Protein AF-A0A7S2KAG4-F1 (afdb_monomer_lite)

pLDDT: mean 76.95, std 16.14, range [35.56, 96.25]

Ra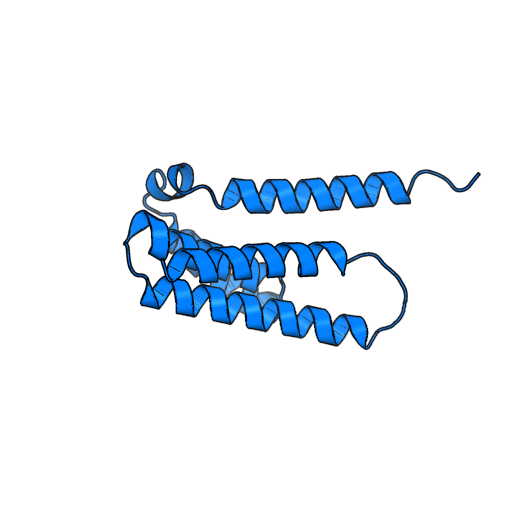dius of gyration: 15.62 Å; chains: 1; bounding box: 42×38×39 Å

Foldseek 3Di:
DDDDPVVVLVVVLVVVVVCLVVLLDQVVCVVDPCNVVVLVVQLVVCCVPPNLLDLSNLSSLQSQLSCCVPPVVNLVSNLVSLVSSLVSLVVVLVVVVVVPDDDRCNVSSVVSNVVSVVSNVVSVD

Sequence (125 aa):
QAPNQYRTGLLDDLQQTTNYTTSHNPQTMNASGDYMQKQEHLLEEYKHNLGDFHPQVADVLTSIGLYHHHITGSQETALQNYRLALEVYQHNHDDRMEYNDGYKSEYTTDVKMGITLTDIGNAYE

Structure (mmCIF, N/CA/C/O backbone):
data_AF-A0A7S2KAG4-F1
#
_entry.id   AF-A0A7S2KAG4-F1
#
loop_
_atom_site.group_PDB
_atom_site.id
_atom_site.type_symbol
_atom_site.label_atom_id
_atom_site.label_alt_id
_atom_site.label_comp_id
_atom_site.label_asym_id
_atom_site.label_entity_id
_atom_site.label_seq_id
_atom_site.pdbx_PDB_ins_code
_atom_site.Cartn_x
_atom_site.Cartn_y
_atom_site.Cartn_z
_atom_site.occupancy
_atom_site.B_iso_or_equiv
_atom_site.auth_seq_id
_atom_site.auth_comp_id
_atom_site.auth_asym_id
_atom_site.auth_atom_id
_atom_site.pdbx_PDB_model_num
ATOM 1 N N . GLN A 1 1 ? 29.836 -25.095 -16.732 1.00 35.56 1 GLN A N 1
ATOM 2 C CA . GLN A 1 1 ? 29.500 -24.506 -15.420 1.00 35.56 1 GLN A CA 1
ATOM 3 C C . GLN A 1 1 ? 29.011 -23.090 -15.694 1.00 35.56 1 GLN A C 1
ATOM 5 O O . GLN A 1 1 ? 29.824 -22.254 -16.059 1.00 35.56 1 GLN A O 1
ATOM 10 N N . ALA A 1 2 ? 27.695 -22.856 -15.678 1.00 36.41 2 ALA A N 1
ATOM 11 C CA . ALA A 1 2 ? 27.142 -21.516 -15.885 1.00 36.41 2 ALA A CA 1
ATOM 12 C C . ALA A 1 2 ? 27.355 -20.696 -14.595 1.00 36.41 2 ALA A C 1
ATOM 14 O O . ALA A 1 2 ? 27.027 -21.197 -13.516 1.00 36.41 2 ALA A O 1
ATOM 15 N N . PRO A 1 3 ? 27.963 -19.501 -14.657 1.00 38.31 3 PRO A N 1
ATOM 16 C CA . PRO A 1 3 ? 28.342 -18.758 -13.464 1.00 38.31 3 PRO A CA 1
ATOM 17 C C . PRO A 1 3 ? 27.112 -18.131 -12.799 1.00 38.31 3 PRO A C 1
ATOM 19 O O . PRO A 1 3 ? 26.314 -17.508 -13.484 1.00 38.31 3 PRO A O 1
ATOM 22 N N . ASN A 1 4 ? 27.001 -18.324 -11.478 1.00 44.16 4 ASN A N 1
ATOM 23 C CA . ASN A 1 4 ? 26.481 -17.499 -10.362 1.00 44.16 4 ASN A CA 1
ATOM 24 C C . ASN A 1 4 ? 25.535 -16.280 -10.546 1.00 44.16 4 ASN A C 1
ATOM 26 O O . ASN A 1 4 ? 25.138 -15.714 -9.533 1.00 44.16 4 ASN A O 1
ATOM 30 N N . GLN A 1 5 ? 25.115 -15.884 -11.745 1.00 37.62 5 GLN A N 1
ATOM 31 C CA . GLN A 1 5 ? 24.208 -14.757 -12.008 1.00 37.62 5 GLN A CA 1
ATOM 32 C C . GLN A 1 5 ? 22.790 -15.011 -11.462 1.00 37.62 5 GLN A C 1
ATOM 34 O O . GLN A 1 5 ? 22.092 -14.087 -11.064 1.00 37.62 5 GLN A O 1
ATOM 39 N N . TYR A 1 6 ? 22.379 -16.282 -11.386 1.00 44.12 6 TYR A N 1
ATOM 40 C CA . TYR A 1 6 ? 21.073 -16.691 -10.855 1.00 44.12 6 TYR A CA 1
ATOM 41 C C . TYR A 1 6 ? 20.979 -16.570 -9.326 1.00 44.12 6 TYR A C 1
ATOM 43 O O . TYR A 1 6 ? 19.902 -16.345 -8.784 1.00 44.12 6 TYR A O 1
ATOM 51 N N . ARG A 1 7 ? 22.107 -16.716 -8.616 1.00 48.75 7 ARG A N 1
ATOM 52 C CA . ARG A 1 7 ? 22.146 -16.663 -7.147 1.00 48.75 7 ARG A CA 1
ATOM 53 C C . ARG A 1 7 ? 22.152 -15.227 -6.630 1.00 48.75 7 ARG A C 1
ATOM 55 O O . ARG A 1 7 ? 21.614 -14.987 -5.560 1.00 48.75 7 ARG A O 1
ATOM 62 N N . THR A 1 8 ? 22.751 -14.296 -7.368 1.00 49.00 8 THR A N 1
ATOM 63 C CA . THR A 1 8 ? 22.778 -12.876 -6.996 1.00 49.00 8 THR A CA 1
ATOM 64 C C . THR A 1 8 ? 21.407 -12.227 -7.175 1.00 49.00 8 THR A C 1
ATOM 66 O O . THR A 1 8 ? 20.933 -11.606 -6.238 1.00 49.00 8 THR A O 1
ATOM 69 N N . GLY A 1 9 ? 20.706 -12.492 -8.287 1.00 53.91 9 GLY A N 1
ATOM 70 C CA . GLY A 1 9 ? 19.361 -11.942 -8.523 1.00 53.91 9 GLY A CA 1
ATOM 71 C C . GLY A 1 9 ? 18.314 -12.398 -7.500 1.00 53.91 9 GLY A C 1
ATOM 72 O O . GLY A 1 9 ? 17.614 -11.570 -6.933 1.00 53.91 9 GLY A O 1
ATOM 73 N N . LEU A 1 10 ? 18.277 -13.696 -7.164 1.00 54.25 10 LEU A N 1
ATOM 74 C CA . LEU A 1 10 ? 17.366 -14.207 -6.129 1.00 54.25 10 LEU A CA 1
ATOM 75 C C . LEU A 1 10 ? 17.622 -13.562 -4.758 1.00 54.25 10 LEU A C 1
ATOM 77 O O . LEU A 1 10 ? 16.689 -13.334 -3.996 1.00 54.25 10 LEU A O 1
ATOM 81 N N . LEU A 1 11 ? 18.886 -13.286 -4.423 1.00 55.28 11 LEU A N 1
ATOM 82 C CA . LEU A 1 11 ? 19.233 -12.625 -3.167 1.00 55.28 11 LEU A CA 1
ATOM 83 C C . LEU A 1 11 ? 18.822 -11.150 -3.175 1.00 55.28 11 LEU A C 1
ATOM 85 O O . LEU A 1 11 ? 18.328 -10.678 -2.156 1.00 55.28 11 LEU A O 1
ATOM 89 N N . ASP A 1 12 ? 18.974 -10.453 -4.299 1.00 58.34 12 ASP A N 1
ATOM 90 C CA . ASP A 1 12 ? 18.552 -9.057 -4.449 1.00 58.34 12 ASP A CA 1
ATOM 91 C C . ASP A 1 12 ? 17.019 -8.925 -4.376 1.00 58.34 12 ASP A C 1
ATOM 93 O O . ASP A 1 12 ? 16.506 -8.023 -3.713 1.00 58.34 12 ASP A O 1
ATOM 97 N N . ASP A 1 13 ? 16.274 -9.866 -4.962 1.00 58.44 13 ASP A N 1
ATOM 98 C CA . ASP A 1 13 ? 14.807 -9.921 -4.890 1.00 58.44 13 ASP A CA 1
ATOM 99 C C . ASP A 1 13 ? 14.310 -10.286 -3.480 1.00 58.44 13 ASP A C 1
ATOM 101 O O . ASP A 1 13 ? 13.370 -9.682 -2.954 1.00 58.44 13 ASP A O 1
ATOM 105 N N . LEU A 1 14 ? 14.971 -11.240 -2.812 1.00 60.91 14 LEU A N 1
ATOM 106 C CA . LEU A 1 14 ? 14.704 -11.561 -1.406 1.00 60.91 14 LEU A CA 1
ATOM 107 C C . LEU A 1 14 ? 15.005 -10.369 -0.491 1.00 60.91 14 LEU A C 1
ATOM 109 O O . LEU A 1 14 ? 14.277 -10.132 0.469 1.00 60.91 14 LEU A O 1
ATOM 113 N N . GLN A 1 15 ? 16.043 -9.586 -0.781 1.00 62.84 15 GLN A N 1
ATOM 114 C CA . GLN A 1 15 ? 16.314 -8.353 -0.047 1.00 62.84 15 GLN A CA 1
ATOM 115 C C . GLN A 1 15 ? 15.254 -7.286 -0.318 1.00 62.84 15 GLN A C 1
ATOM 117 O O . GLN A 1 15 ? 14.791 -6.658 0.628 1.00 62.84 15 GLN A O 1
ATOM 122 N N . GLN A 1 16 ? 14.811 -7.106 -1.564 1.00 64.12 16 GLN A N 1
ATOM 123 C CA . GLN A 1 16 ? 13.731 -6.171 -1.892 1.00 64.12 16 GLN A CA 1
ATOM 124 C C . GLN A 1 16 ? 12.418 -6.542 -1.196 1.00 64.12 16 GLN A C 1
ATOM 126 O O . GLN A 1 16 ? 11.773 -5.675 -0.613 1.00 64.12 16 GLN A O 1
ATOM 131 N N . THR A 1 17 ? 12.051 -7.824 -1.180 1.00 61.34 17 THR A N 1
ATOM 132 C CA . THR A 1 17 ? 10.867 -8.319 -0.454 1.00 61.34 17 THR A CA 1
ATOM 133 C C . THR A 1 17 ? 11.023 -8.195 1.063 1.00 61.34 17 THR A C 1
ATOM 135 O O . THR A 1 17 ? 10.098 -7.743 1.728 1.00 61.34 17 THR A O 1
ATOM 138 N N . THR A 1 18 ? 12.201 -8.493 1.619 1.00 60.84 18 THR A N 1
ATOM 139 C CA . THR A 1 18 ? 12.485 -8.299 3.054 1.00 60.84 18 THR A CA 1
ATOM 140 C C . THR A 1 18 ? 12.412 -6.821 3.447 1.00 60.84 18 THR A C 1
ATOM 142 O O . THR A 1 18 ? 11.866 -6.470 4.495 1.00 60.84 18 THR A O 1
ATOM 145 N N . ASN A 1 19 ? 12.935 -5.928 2.605 1.00 63.09 19 ASN A N 1
ATOM 146 C CA . ASN A 1 19 ? 12.863 -4.482 2.804 1.00 63.09 19 ASN A CA 1
ATOM 147 C C . ASN A 1 19 ? 11.421 -3.986 2.697 1.00 63.09 19 ASN A C 1
ATOM 149 O O . ASN A 1 19 ? 11.003 -3.170 3.517 1.00 63.09 19 ASN A O 1
ATOM 153 N N . TYR A 1 20 ? 10.653 -4.527 1.747 1.00 64.81 20 TYR A N 1
ATOM 154 C CA . TYR A 1 20 ? 9.222 -4.283 1.618 1.00 64.81 20 TYR A CA 1
ATOM 155 C C . TYR A 1 20 ? 8.511 -4.662 2.920 1.00 64.81 20 TYR A C 1
ATOM 157 O O . TYR A 1 20 ? 8.010 -3.779 3.603 1.00 64.81 20 TYR A O 1
ATOM 165 N N . THR A 1 21 ? 8.590 -5.910 3.383 1.00 62.56 21 THR A N 1
ATOM 166 C CA . THR A 1 21 ? 7.927 -6.336 4.631 1.00 62.56 21 THR A CA 1
ATOM 167 C C . THR A 1 21 ? 8.380 -5.544 5.863 1.00 62.56 21 THR A C 1
ATOM 169 O O . THR A 1 21 ? 7.578 -5.249 6.744 1.00 62.56 21 THR A O 1
ATOM 172 N N . THR A 1 22 ? 9.657 -5.153 5.932 1.00 59.25 22 THR A N 1
ATOM 173 C CA . THR A 1 22 ? 10.209 -4.404 7.075 1.00 59.25 22 THR A CA 1
ATOM 174 C C . THR A 1 22 ? 9.758 -2.938 7.085 1.00 59.25 22 THR A C 1
ATOM 176 O O . THR A 1 22 ? 9.453 -2.400 8.148 1.00 59.25 22 THR A O 1
ATOM 179 N N . SER A 1 23 ? 9.658 -2.298 5.913 1.00 59.91 23 SER A N 1
ATOM 180 C CA . SER A 1 23 ? 9.152 -0.922 5.746 1.00 59.91 23 SER A CA 1
ATOM 181 C C . SER A 1 23 ? 7.676 -0.773 6.140 1.00 59.91 23 SER A C 1
ATOM 183 O O . SER A 1 23 ? 7.199 0.336 6.374 1.00 59.91 23 SER A O 1
ATOM 185 N N . HIS A 1 24 ? 6.960 -1.891 6.216 1.00 65.75 24 HIS A N 1
ATOM 186 C CA . HIS A 1 24 ? 5.530 -1.968 6.476 1.00 65.75 24 HIS A CA 1
ATOM 187 C C . HIS A 1 24 ? 5.220 -2.247 7.972 1.00 65.75 24 HIS A C 1
ATOM 189 O O . HIS A 1 24 ? 4.091 -2.565 8.330 1.00 65.75 24 HIS A O 1
ATOM 195 N N . ASN A 1 25 ? 6.202 -2.096 8.880 1.00 70.94 25 ASN A N 1
ATOM 196 C CA . ASN A 1 25 ? 6.018 -2.300 10.324 1.00 70.94 25 ASN A CA 1
ATOM 197 C 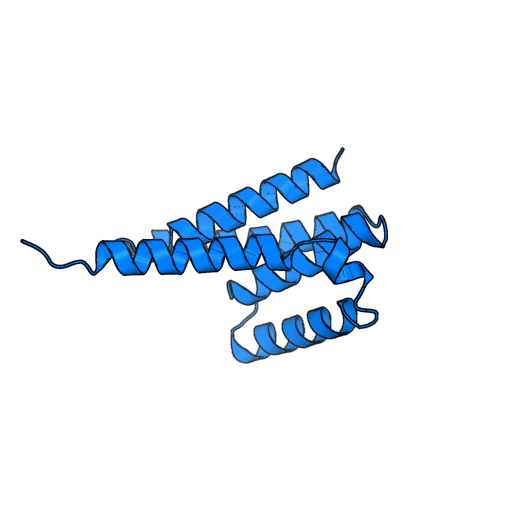C . 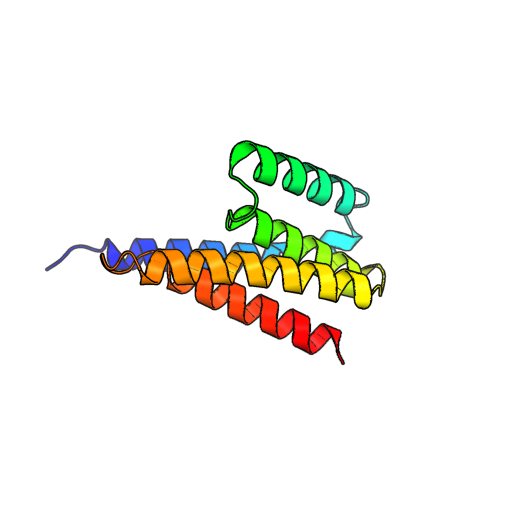ASN A 1 25 ? 5.270 -1.119 11.001 1.00 70.94 25 ASN A C 1
ATOM 199 O O . ASN A 1 25 ? 5.836 -0.018 11.083 1.00 70.94 25 ASN A O 1
ATOM 203 N N . PRO A 1 26 ? 4.089 -1.343 11.619 1.00 70.12 26 PRO A N 1
ATOM 204 C CA . PRO A 1 26 ? 3.295 -0.300 12.281 1.00 70.12 26 PRO A CA 1
ATOM 205 C C . PRO A 1 26 ? 4.035 0.481 13.378 1.00 70.12 26 PRO A C 1
ATOM 207 O O . PRO A 1 26 ? 3.773 1.664 13.589 1.00 70.12 26 PRO A O 1
ATOM 210 N N . GLN A 1 27 ? 4.994 -0.146 14.068 1.00 70.81 27 GLN A N 1
ATOM 211 C CA . GLN A 1 27 ? 5.779 0.511 15.120 1.00 70.81 27 GLN A CA 1
ATOM 212 C C . GLN A 1 27 ? 6.647 1.646 14.563 1.00 70.81 27 GLN A C 1
ATOM 214 O O . GLN A 1 27 ? 6.798 2.684 15.206 1.00 70.81 27 GLN A O 1
ATOM 219 N N . THR A 1 28 ? 7.189 1.470 13.355 1.00 71.06 28 THR A N 1
ATOM 220 C CA . THR A 1 28 ? 7.988 2.504 12.677 1.00 71.06 28 THR A CA 1
ATOM 221 C C . THR A 1 28 ? 7.120 3.626 12.107 1.00 71.06 28 THR A C 1
ATOM 223 O O . THR A 1 28 ? 7.523 4.791 12.132 1.00 71.06 28 THR A O 1
ATOM 226 N N . MET A 1 29 ? 5.901 3.294 11.673 1.00 77.31 29 MET A N 1
ATOM 227 C CA . MET A 1 29 ? 4.920 4.251 11.156 1.00 77.31 29 MET A CA 1
ATOM 228 C C . MET A 1 29 ? 4.414 5.186 12.258 1.00 77.31 29 MET A C 1
ATOM 230 O O . MET A 1 29 ? 4.429 6.398 12.093 1.00 77.31 29 MET A O 1
ATOM 234 N N . ASN A 1 30 ? 4.027 4.641 13.417 1.00 71.00 30 ASN A N 1
ATOM 235 C CA . ASN A 1 30 ? 3.493 5.436 14.530 1.00 71.00 30 ASN A CA 1
ATOM 236 C C . ASN A 1 30 ? 4.548 6.363 15.165 1.00 71.00 30 ASN A C 1
ATOM 238 O O . ASN A 1 30 ? 4.235 7.435 15.673 1.00 71.00 30 ASN A O 1
ATOM 242 N N . ALA A 1 31 ? 5.820 5.956 15.137 1.00 65.75 31 ALA A N 1
ATOM 243 C CA . ALA A 1 31 ? 6.918 6.760 15.667 1.00 65.75 31 ALA A CA 1
ATOM 244 C C . ALA A 1 31 ? 7.261 7.975 14.784 1.00 65.75 31 ALA A C 1
ATOM 246 O O . ALA A 1 31 ? 7.905 8.912 15.256 1.00 65.75 31 ALA A O 1
ATOM 247 N N . SER A 1 32 ? 6.854 7.965 13.510 1.00 64.88 32 SER A N 1
ATOM 248 C CA . SER A 1 32 ? 7.107 9.052 12.568 1.00 64.88 32 SER A CA 1
ATOM 249 C C . SER A 1 32 ? 5.842 9.896 12.401 1.00 64.88 32 SER A C 1
ATOM 251 O O . SER A 1 32 ? 4.959 9.566 11.620 1.00 64.88 32 SER A O 1
ATOM 253 N N . GLY A 1 33 ? 5.753 11.013 13.132 1.00 70.25 33 GLY A N 1
ATOM 254 C CA . GLY A 1 33 ? 4.621 11.953 13.041 1.00 70.25 33 GLY A CA 1
ATOM 255 C C . GLY A 1 33 ? 4.337 12.464 11.619 1.00 70.25 33 GLY A C 1
ATOM 256 O O . GLY A 1 33 ? 3.203 12.819 11.316 1.00 70.25 33 GLY A O 1
ATOM 257 N N . ASP A 1 34 ? 5.336 12.392 10.734 1.00 84.88 34 ASP A N 1
ATOM 258 C CA . ASP A 1 34 ? 5.262 12.834 9.338 1.00 84.88 34 ASP A CA 1
ATOM 259 C C . ASP A 1 34 ? 5.125 11.664 8.339 1.00 84.88 34 ASP A C 1
ATOM 261 O O . ASP A 1 34 ? 5.283 11.856 7.132 1.00 84.88 34 ASP A O 1
ATOM 265 N N . TYR A 1 35 ? 4.865 10.433 8.812 1.00 86.25 35 TYR A N 1
ATOM 266 C CA . TYR A 1 35 ? 4.813 9.235 7.960 1.00 86.25 35 TYR A CA 1
ATOM 267 C C . TYR A 1 35 ? 3.851 9.411 6.786 1.00 86.25 35 TYR A C 1
ATOM 269 O O . TYR A 1 35 ? 4.245 9.226 5.637 1.00 86.25 35 TYR A O 1
ATOM 277 N N . MET A 1 36 ? 2.609 9.809 7.077 1.00 88.56 36 MET A N 1
ATOM 278 C CA . MET A 1 36 ? 1.576 9.972 6.054 1.00 88.56 36 MET A CA 1
ATOM 279 C C . MET A 1 36 ? 1.921 11.064 5.050 1.00 88.56 36 MET A C 1
ATOM 281 O O . MET A 1 36 ? 1.839 10.817 3.853 1.00 88.56 36 MET A O 1
ATOM 285 N N . GLN A 1 37 ? 2.407 12.217 5.518 1.00 90.38 37 GLN A N 1
ATOM 286 C CA . GLN A 1 37 ? 2.821 13.306 4.633 1.00 90.38 37 GLN A CA 1
ATOM 287 C C . GLN A 1 37 ? 3.929 12.854 3.670 1.00 90.38 37 GLN A C 1
ATOM 289 O O . GLN A 1 37 ? 3.930 13.209 2.491 1.00 90.38 37 GLN A O 1
ATOM 294 N N . LYS A 1 38 ? 4.864 12.027 4.153 1.00 90.75 38 LYS A N 1
ATOM 295 C CA . LYS A 1 38 ? 5.906 11.441 3.309 1.00 90.75 38 LYS A CA 1
ATOM 296 C C . LYS A 1 38 ? 5.329 10.467 2.280 1.00 90.75 38 LYS A C 1
ATOM 298 O O . LYS A 1 38 ? 5.766 10.504 1.133 1.00 90.75 38 LYS A O 1
ATOM 303 N N . GLN A 1 39 ? 4.384 9.606 2.665 1.00 91.81 39 GLN A N 1
ATOM 304 C CA . GLN A 1 39 ? 3.759 8.676 1.719 1.00 91.81 39 GLN A CA 1
ATOM 305 C C . GLN A 1 39 ? 2.952 9.413 0.645 1.00 91.81 39 GLN A C 1
ATOM 307 O O . GLN A 1 39 ? 3.065 9.072 -0.525 1.00 91.81 39 GLN A O 1
ATOM 312 N N . GLU A 1 40 ? 2.205 10.455 1.007 1.00 92.38 40 GLU A N 1
ATOM 313 C CA . GLU A 1 40 ? 1.453 11.277 0.049 1.00 92.38 40 GLU A CA 1
ATOM 314 C C . GLU A 1 40 ? 2.382 11.957 -0.965 1.00 92.38 40 GLU A C 1
ATOM 316 O O . GLU A 1 40 ? 2.160 11.853 -2.170 1.00 92.38 40 GLU A O 1
ATOM 321 N N . HIS A 1 41 ? 3.481 12.560 -0.500 1.00 92.00 41 HIS A N 1
ATOM 322 C CA . HIS A 1 41 ? 4.476 13.162 -1.392 1.00 92.00 41 HIS A CA 1
ATOM 323 C C . HIS A 1 41 ? 5.119 12.128 -2.332 1.00 92.00 41 HIS A C 1
ATOM 325 O O . HIS A 1 41 ? 5.266 12.379 -3.527 1.00 92.00 41 HIS A O 1
ATOM 331 N N . LEU A 1 42 ? 5.497 10.953 -1.813 1.00 91.56 42 LEU A N 1
ATOM 332 C CA . LEU A 1 42 ? 6.058 9.873 -2.635 1.00 91.56 42 LEU A CA 1
ATOM 333 C C . LEU A 1 42 ? 5.050 9.356 -3.664 1.00 91.56 42 LEU A C 1
ATOM 335 O O . LEU A 1 42 ? 5.432 9.044 -4.789 1.00 91.56 42 LEU A O 1
ATOM 339 N N . LEU A 1 43 ? 3.770 9.279 -3.294 1.00 93.31 43 LEU A N 1
ATOM 340 C CA . LEU A 1 43 ? 2.711 8.845 -4.195 1.00 93.31 43 LEU A CA 1
ATOM 341 C C . LEU A 1 43 ? 2.585 9.796 -5.387 1.00 93.31 43 LEU A C 1
ATOM 343 O O . LEU A 1 43 ? 2.545 9.341 -6.529 1.00 93.31 43 LEU A O 1
ATOM 347 N N . GLU A 1 44 ? 2.554 11.104 -5.132 1.00 93.94 44 GLU A N 1
ATOM 348 C CA . GLU A 1 44 ? 2.509 12.127 -6.181 1.00 93.94 44 GLU A CA 1
ATOM 349 C C . GLU A 1 44 ? 3.754 12.078 -7.074 1.00 93.94 44 GLU A C 1
ATOM 351 O O . GLU A 1 44 ? 3.638 12.053 -8.302 1.00 93.94 44 GLU A O 1
ATOM 356 N N . GLU A 1 45 ? 4.941 12.002 -6.469 1.00 92.31 45 GLU A N 1
ATOM 357 C CA . GLU A 1 45 ? 6.215 11.952 -7.186 1.00 92.31 45 GLU A CA 1
ATOM 358 C C . GLU A 1 45 ? 6.307 10.721 -8.099 1.00 92.31 45 GLU A C 1
ATOM 360 O O . GLU A 1 45 ? 6.679 10.835 -9.270 1.00 92.31 45 GLU A O 1
ATOM 365 N N . TYR A 1 46 ? 5.941 9.540 -7.598 1.00 88.75 46 TYR A N 1
ATOM 366 C CA . TYR A 1 46 ? 5.998 8.306 -8.380 1.00 88.75 46 TYR A CA 1
ATOM 367 C C . TYR A 1 46 ? 4.952 8.270 -9.482 1.00 88.75 46 TYR A C 1
ATOM 369 O O . TYR A 1 46 ? 5.287 7.894 -10.604 1.00 88.75 46 TYR A O 1
ATOM 377 N N . LYS A 1 47 ? 3.727 8.733 -9.224 1.00 91.50 47 LYS A N 1
ATOM 378 C CA . LYS A 1 47 ? 2.719 8.860 -10.281 1.00 91.50 47 LYS A CA 1
ATOM 379 C C . LYS A 1 47 ? 3.167 9.816 -11.381 1.00 91.50 47 LYS A C 1
ATOM 381 O O . LYS A 1 47 ? 3.012 9.502 -12.557 1.00 91.50 47 LYS A O 1
ATOM 386 N N . HIS A 1 48 ? 3.766 10.949 -11.014 1.00 91.94 48 HIS A N 1
ATOM 387 C CA . HIS A 1 48 ? 4.246 11.936 -11.978 1.00 91.94 4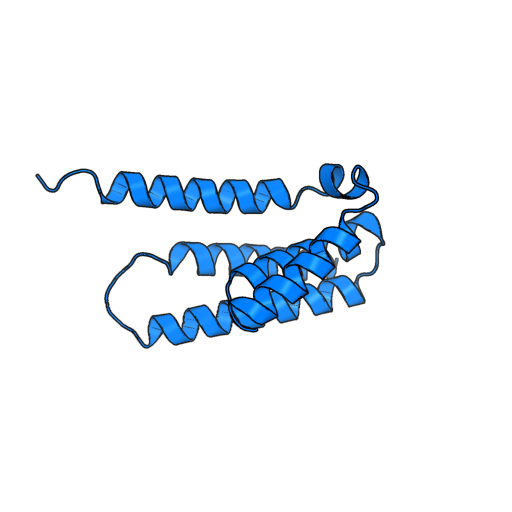8 HIS A CA 1
ATOM 388 C C . HIS A 1 48 ? 5.420 11.423 -12.822 1.00 91.94 48 HIS A C 1
ATOM 390 O O . HIS A 1 48 ? 5.424 11.592 -14.040 1.00 91.94 48 HIS A O 1
ATOM 396 N N . ASN A 1 49 ? 6.413 10.799 -12.184 1.00 85.56 49 ASN A N 1
ATOM 397 C CA . ASN A 1 49 ? 7.664 10.420 -12.842 1.00 85.56 49 ASN A CA 1
ATOM 398 C C . ASN A 1 49 ? 7.597 9.061 -13.551 1.00 85.56 49 ASN A C 1
ATOM 400 O O . ASN A 1 49 ? 8.310 8.851 -14.531 1.00 85.56 49 ASN A O 1
ATOM 404 N N . LEU A 1 50 ? 6.793 8.129 -13.033 1.00 84.44 50 LEU A N 1
ATOM 405 C CA . LEU A 1 50 ? 6.808 6.716 -13.428 1.00 84.44 50 LEU A CA 1
ATOM 406 C C . LEU A 1 50 ? 5.462 6.238 -13.991 1.00 84.44 50 LEU A C 1
ATOM 408 O O . LEU A 1 50 ? 5.415 5.196 -14.642 1.00 84.44 50 LEU A O 1
ATOM 412 N N . GLY A 1 51 ? 4.388 7.000 -13.766 1.00 86.19 51 GLY A N 1
ATOM 413 C CA . GLY A 1 51 ? 3.024 6.659 -14.164 1.00 86.19 51 GLY A CA 1
ATOM 414 C C . GLY A 1 51 ? 2.236 5.923 -13.077 1.00 86.19 51 GLY A C 1
ATOM 415 O O . GLY A 1 51 ? 2.798 5.340 -12.149 1.00 86.19 51 GLY A O 1
ATOM 416 N N . ASP A 1 52 ? 0.906 5.944 -13.206 1.00 90.69 52 ASP A N 1
ATOM 417 C CA . ASP A 1 52 ? -0.026 5.409 -12.200 1.00 90.69 52 ASP A CA 1
ATOM 418 C C . ASP A 1 52 ? 0.119 3.904 -11.959 1.00 90.69 52 ASP A C 1
ATOM 420 O O . ASP A 1 52 ? -0.100 3.433 -10.845 1.00 90.69 52 ASP A O 1
ATOM 424 N N . PHE A 1 53 ? 0.525 3.155 -12.984 1.00 87.81 53 PHE A N 1
ATOM 425 C CA . PHE A 1 53 ? 0.679 1.708 -12.908 1.00 87.81 53 PHE A CA 1
ATOM 426 C C . PHE A 1 53 ? 2.117 1.271 -12.619 1.00 87.81 53 PHE A C 1
ATOM 428 O O . PHE A 1 53 ? 2.481 0.142 -12.912 1.00 87.81 53 PHE A O 1
ATOM 435 N N . HIS A 1 54 ? 2.975 2.116 -12.048 1.00 84.56 54 HIS A N 1
ATOM 436 C CA . HIS A 1 54 ? 4.318 1.672 -11.673 1.00 84.56 54 HIS A CA 1
ATOM 437 C C . HIS A 1 54 ? 4.302 0.874 -10.348 1.00 84.56 54 HIS A C 1
ATOM 439 O O . HIS A 1 54 ? 3.640 1.301 -9.401 1.00 84.56 54 HIS A O 1
ATOM 445 N N . PRO A 1 55 ? 5.082 -0.216 -10.179 1.00 82.19 55 PRO A N 1
ATOM 446 C CA . PRO A 1 55 ? 5.098 -0.995 -8.931 1.00 82.19 55 PRO A CA 1
ATOM 447 C C . PRO A 1 55 ? 5.419 -0.182 -7.665 1.00 82.19 55 PRO A C 1
ATOM 449 O O . PRO A 1 55 ? 4.936 -0.504 -6.587 1.00 82.19 55 PRO A O 1
ATOM 452 N N . GLN A 1 56 ? 6.192 0.903 -7.785 1.00 83.06 56 GLN A N 1
ATOM 453 C CA . GLN A 1 56 ? 6.465 1.801 -6.651 1.00 83.06 56 GLN A CA 1
ATOM 454 C C . GLN A 1 56 ? 5.227 2.594 -6.199 1.00 83.06 56 GLN A C 1
ATOM 456 O O . GLN A 1 56 ? 5.132 2.944 -5.027 1.00 83.06 56 GLN A O 1
ATOM 461 N N . VAL A 1 57 ? 4.265 2.854 -7.092 1.00 87.94 57 VAL A N 1
ATOM 462 C CA . VAL A 1 57 ? 2.970 3.451 -6.723 1.00 87.94 57 VAL A CA 1
ATOM 463 C C . VAL A 1 57 ? 2.179 2.469 -5.857 1.00 87.94 57 VAL A C 1
ATOM 465 O O . VAL A 1 57 ? 1.650 2.857 -4.818 1.00 87.94 57 VAL A O 1
ATOM 468 N N . ALA A 1 58 ? 2.165 1.185 -6.224 1.00 89.25 58 ALA A N 1
ATOM 469 C CA . ALA A 1 58 ? 1.514 0.133 -5.443 1.00 89.25 58 ALA A CA 1
ATOM 470 C C . ALA A 1 58 ? 2.167 -0.089 -4.067 1.00 89.25 58 ALA A C 1
ATOM 472 O O . ALA A 1 58 ? 1.461 -0.299 -3.076 1.00 89.25 58 ALA A O 1
ATOM 473 N N . ASP A 1 59 ? 3.498 0.022 -3.985 1.00 86.88 59 ASP A N 1
ATOM 474 C CA . ASP A 1 59 ? 4.228 -0.059 -2.716 1.00 86.88 59 ASP A CA 1
ATOM 475 C C . ASP A 1 59 ? 3.767 1.045 -1.742 1.00 86.88 59 ASP A C 1
ATOM 477 O O . ASP A 1 59 ? 3.448 0.776 -0.581 1.00 86.88 59 ASP A O 1
ATOM 481 N N . VAL A 1 60 ? 3.672 2.289 -2.227 1.00 89.75 60 VAL A N 1
ATOM 482 C CA . VAL A 1 60 ? 3.235 3.438 -1.416 1.00 89.75 60 VAL A CA 1
ATOM 483 C C . VAL A 1 60 ? 1.758 3.320 -1.027 1.00 89.75 60 VAL A C 1
ATOM 485 O O . VAL A 1 60 ? 1.405 3.567 0.126 1.00 89.75 60 VAL A O 1
ATOM 488 N N . LEU A 1 61 ? 0.892 2.877 -1.943 1.00 93.88 61 LEU A N 1
ATOM 489 C CA . LEU A 1 61 ? -0.522 2.619 -1.648 1.00 93.88 61 LEU A CA 1
ATOM 490 C C . LEU A 1 61 ? -0.693 1.554 -0.552 1.00 93.88 61 LEU A C 1
ATOM 492 O O . LEU A 1 61 ? -1.494 1.738 0.362 1.00 93.88 61 LEU A O 1
ATOM 496 N N . THR A 1 62 ? 0.099 0.478 -0.576 1.00 90.75 62 THR A N 1
ATOM 497 C CA . THR A 1 62 ? 0.059 -0.554 0.476 1.00 90.75 62 THR A CA 1
ATOM 498 C C . THR A 1 62 ? 0.498 0.010 1.831 1.00 90.75 62 THR A C 1
ATOM 500 O O . THR A 1 62 ? -0.144 -0.240 2.853 1.00 90.75 62 THR A O 1
ATOM 503 N N . SER A 1 63 ? 1.542 0.842 1.841 1.00 89.38 63 SER A N 1
ATOM 504 C CA . SER A 1 63 ? 2.012 1.548 3.040 1.00 89.38 63 SER A CA 1
ATOM 505 C C . SER A 1 63 ? 0.948 2.477 3.643 1.00 89.38 63 SER A C 1
ATOM 507 O O . SER A 1 63 ? 0.734 2.468 4.858 1.00 89.38 63 SER A O 1
ATOM 509 N N . ILE A 1 64 ? 0.227 3.231 2.808 1.00 91.94 64 ILE A N 1
ATOM 510 C CA . ILE A 1 64 ? -0.908 4.064 3.238 1.00 91.94 64 ILE A CA 1
ATOM 511 C C . ILE A 1 64 ? -2.039 3.187 3.795 1.00 91.94 64 ILE A C 1
ATOM 513 O O . ILE A 1 64 ? -2.600 3.490 4.850 1.00 91.94 64 ILE A O 1
ATOM 517 N N . GLY A 1 65 ? -2.346 2.070 3.129 1.00 92.44 65 GLY A N 1
ATOM 518 C CA . GLY A 1 65 ? -3.354 1.117 3.589 1.00 92.44 65 GLY A CA 1
ATOM 519 C C . GLY A 1 65 ? -3.065 0.586 4.996 1.00 92.44 65 GLY A C 1
ATOM 520 O O . GLY A 1 65 ? -3.933 0.646 5.867 1.00 92.44 65 GLY A O 1
ATOM 521 N N . LEU A 1 66 ? -1.822 0.169 5.258 1.00 89.75 66 LEU A N 1
ATOM 522 C CA . LEU A 1 66 ? -1.398 -0.303 6.582 1.00 89.75 66 LEU A CA 1
ATOM 523 C C . LEU A 1 66 ? -1.453 0.777 7.647 1.00 89.75 66 LEU A C 1
ATOM 525 O O . LEU A 1 66 ? -1.865 0.492 8.772 1.00 89.75 66 LEU A O 1
ATOM 529 N N . TYR A 1 67 ? -1.069 2.010 7.312 1.00 90.50 67 TYR A N 1
ATOM 530 C CA . TYR A 1 67 ? -1.215 3.122 8.242 1.00 90.50 67 TYR A CA 1
ATOM 531 C C . TYR A 1 67 ? -2.683 3.292 8.644 1.00 90.50 67 TYR A C 1
ATOM 533 O O . TYR A 1 67 ? -3.011 3.387 9.830 1.00 90.50 67 TYR A O 1
ATOM 541 N N . HIS A 1 68 ? -3.594 3.260 7.672 1.00 91.12 68 HIS A N 1
ATOM 542 C CA . HIS A 1 68 ? -5.011 3.375 7.971 1.00 91.12 68 HIS A CA 1
ATOM 543 C C . HIS A 1 68 ? -5.534 2.204 8.800 1.00 91.12 68 HIS A C 1
ATOM 545 O O . HIS A 1 68 ? -6.234 2.456 9.782 1.00 91.12 68 HIS A O 1
ATOM 551 N N . HIS A 1 69 ? -5.144 0.972 8.473 1.00 90.19 69 HIS A N 1
ATOM 552 C CA . HIS A 1 69 ? -5.555 -0.229 9.195 1.00 90.19 69 HIS A CA 1
ATOM 553 C C . HIS A 1 69 ? -5.038 -0.247 10.643 1.00 90.19 69 HIS A C 1
ATOM 555 O O . HIS A 1 69 ? -5.825 -0.397 11.574 1.00 90.19 69 HIS A O 1
ATOM 561 N N . HIS A 1 70 ? -3.736 -0.034 10.853 1.00 87.56 70 HIS A N 1
ATOM 562 C CA . HIS A 1 70 ? -3.101 -0.223 12.161 1.00 87.56 70 HIS A CA 1
ATOM 563 C C . HIS A 1 70 ? -3.021 1.033 13.033 1.00 87.56 70 HIS A C 1
ATOM 565 O O . HIS A 1 70 ? -2.996 0.907 14.256 1.00 87.56 70 HIS A O 1
ATOM 571 N N . ILE A 1 71 ? -2.932 2.229 12.442 1.00 88.12 71 ILE A N 1
ATOM 572 C CA . ILE A 1 71 ? -2.710 3.473 13.199 1.00 88.12 71 ILE A CA 1
ATOM 573 C C . ILE A 1 71 ? -4.017 4.227 13.413 1.00 88.12 71 ILE A C 1
ATOM 575 O O . ILE A 1 71 ? -4.313 4.638 14.532 1.00 88.12 71 ILE A O 1
ATOM 579 N N . THR A 1 72 ? -4.815 4.399 12.356 1.00 86.94 72 THR A N 1
ATOM 580 C CA . THR A 1 72 ? -6.080 5.154 12.453 1.00 86.94 72 THR A CA 1
ATOM 581 C C . THR A 1 72 ? -7.303 4.277 12.726 1.00 86.94 72 THR A C 1
ATOM 583 O O . THR A 1 72 ? -8.330 4.799 13.148 1.00 86.94 72 THR A O 1
ATOM 586 N N . GLY A 1 73 ? -7.221 2.969 12.456 1.00 87.12 73 GLY A N 1
ATOM 587 C CA . GLY A 1 73 ? -8.365 2.050 12.482 1.00 87.12 73 GLY A CA 1
ATOM 588 C C . GLY A 1 73 ? -9.379 2.268 11.347 1.00 87.12 73 GLY A C 1
ATOM 589 O O . GLY A 1 73 ? -10.497 1.765 11.414 1.00 87.12 73 GLY A O 1
ATOM 590 N N . SER A 1 74 ? -9.018 3.026 10.306 1.00 91.69 74 SER A N 1
ATOM 591 C CA . SER A 1 74 ? -9.895 3.346 9.170 1.00 91.69 74 SER A CA 1
ATOM 592 C C . SER A 1 74 ? -9.893 2.209 8.149 1.00 91.69 74 SER A C 1
ATOM 594 O O . SER A 1 74 ? -9.214 2.268 7.124 1.00 91.69 74 SER A O 1
ATOM 596 N N . GLN A 1 75 ? -10.659 1.161 8.440 1.00 91.75 75 GLN A N 1
ATOM 597 C CA . GLN A 1 75 ? -10.739 -0.064 7.639 1.00 91.75 75 GLN A CA 1
ATOM 598 C C . GLN A 1 75 ? -11.153 0.192 6.180 1.00 91.75 75 GLN A C 1
ATOM 600 O O . GLN A 1 75 ? -10.559 -0.366 5.262 1.00 91.75 75 GLN A O 1
ATOM 605 N N . GLU A 1 76 ? -12.124 1.079 5.950 1.00 93.38 76 GLU A N 1
ATOM 606 C CA . GLU A 1 76 ? -12.588 1.431 4.601 1.00 93.38 76 GLU A CA 1
ATOM 607 C C . GLU A 1 76 ? -11.466 2.058 3.761 1.00 93.38 76 GLU A C 1
ATOM 609 O O . GLU A 1 76 ? -11.187 1.603 2.650 1.00 93.38 76 GLU A O 1
ATOM 614 N N . THR A 1 77 ? -10.762 3.042 4.324 1.00 92.31 77 THR A N 1
ATOM 615 C CA . THR A 1 77 ? -9.627 3.697 3.665 1.00 92.31 77 THR A CA 1
ATOM 616 C C . THR A 1 77 ? -8.476 2.721 3.432 1.00 92.31 77 THR A C 1
ATOM 618 O O . THR A 1 77 ? -7.839 2.763 2.379 1.00 92.31 77 THR A O 1
ATOM 621 N N . ALA A 1 78 ? -8.221 1.811 4.376 1.00 93.06 78 ALA A N 1
ATOM 622 C CA . ALA A 1 78 ? -7.214 0.769 4.209 1.00 93.06 78 ALA A CA 1
ATOM 623 C C . ALA A 1 78 ? -7.539 -0.136 3.013 1.00 93.06 78 ALA A C 1
ATOM 625 O O . ALA A 1 78 ? -6.732 -0.269 2.092 1.00 93.06 78 ALA A O 1
ATOM 626 N N . LEU A 1 79 ? -8.761 -0.677 2.976 1.00 94.81 79 LEU A N 1
ATOM 627 C CA . LEU A 1 79 ? -9.239 -1.544 1.900 1.00 94.81 79 LEU A CA 1
ATOM 628 C C . LEU A 1 79 ? -9.213 -0.850 0.538 1.00 94.81 79 LEU A C 1
ATOM 630 O O . LEU A 1 79 ? -8.844 -1.478 -0.454 1.00 94.81 79 LEU A O 1
ATOM 634 N N . GLN A 1 80 ? -9.581 0.431 0.470 1.00 96.25 80 GLN A N 1
ATOM 635 C CA . GLN A 1 80 ? -9.503 1.197 -0.771 1.00 96.25 80 GLN A CA 1
ATOM 636 C C . GLN A 1 80 ? -8.063 1.255 -1.297 1.00 96.25 80 GLN A C 1
ATOM 638 O O . GLN A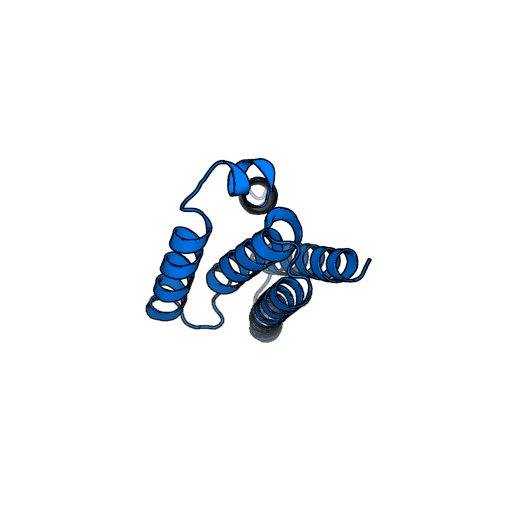 1 80 ? -7.828 0.966 -2.469 1.00 96.25 80 GLN A O 1
ATOM 643 N N . ASN A 1 81 ? -7.099 1.581 -0.435 1.00 95.25 81 ASN A N 1
ATOM 644 C CA . ASN A 1 81 ? -5.697 1.689 -0.831 1.00 95.25 81 ASN A CA 1
ATOM 645 C C . ASN A 1 81 ? -5.094 0.333 -1.219 1.00 95.25 81 ASN A C 1
ATOM 647 O O . ASN A 1 81 ? -4.411 0.243 -2.238 1.00 95.25 81 ASN A O 1
ATOM 651 N N . TYR A 1 82 ? -5.402 -0.740 -0.486 1.00 93.62 82 TYR A N 1
ATOM 652 C CA . TYR A 1 82 ? -4.941 -2.077 -0.859 1.00 93.62 82 TYR A CA 1
ATOM 653 C C . TYR A 1 82 ? -5.508 -2.556 -2.193 1.00 93.62 82 TYR A C 1
ATOM 655 O O . TYR A 1 82 ? -4.794 -3.175 -2.977 1.00 93.62 82 TYR A O 1
ATOM 663 N N . ARG A 1 83 ? -6.780 -2.259 -2.482 1.00 95.69 83 ARG A N 1
ATOM 664 C CA . ARG A 1 83 ? -7.395 -2.609 -3.770 1.00 95.69 83 ARG A CA 1
ATOM 665 C C . ARG A 1 83 ? -6.730 -1.873 -4.930 1.00 95.69 83 ARG A C 1
ATOM 667 O O . ARG A 1 83 ? -6.457 -2.502 -5.944 1.00 95.69 83 ARG A O 1
ATOM 674 N N . LEU A 1 84 ? -6.421 -0.586 -4.761 1.00 95.50 84 LEU A N 1
ATOM 675 C CA . LEU A 1 84 ? -5.682 0.184 -5.767 1.00 95.50 84 LEU A CA 1
ATOM 676 C C . LEU A 1 84 ? -4.264 -0.369 -5.973 1.00 95.50 84 LEU A C 1
ATOM 678 O O . LEU A 1 84 ? -3.819 -0.504 -7.108 1.00 95.50 84 LEU A O 1
ATOM 682 N N . ALA A 1 85 ? -3.562 -0.741 -4.897 1.00 92.94 85 ALA A N 1
ATOM 683 C CA . ALA A 1 85 ? -2.252 -1.384 -5.008 1.00 92.94 85 ALA A CA 1
ATOM 684 C C . ALA A 1 85 ? -2.332 -2.719 -5.768 1.00 92.94 85 ALA A C 1
ATOM 686 O O . ALA A 1 85 ? -1.512 -2.987 -6.645 1.00 92.94 85 ALA A O 1
ATOM 687 N N . LEU A 1 86 ? -3.345 -3.536 -5.461 1.00 92.81 86 LEU A N 1
ATOM 688 C CA . LEU A 1 86 ? -3.575 -4.816 -6.124 1.00 92.81 86 LEU A CA 1
ATOM 689 C C . LEU A 1 86 ? -3.860 -4.645 -7.621 1.00 92.81 86 LEU A C 1
ATOM 691 O O . LEU A 1 86 ? -3.299 -5.391 -8.416 1.00 92.81 86 LEU A O 1
ATOM 695 N N . GLU A 1 87 ? -4.674 -3.660 -8.003 1.00 93.62 87 GLU A N 1
ATOM 696 C CA . GLU A 1 87 ? -4.958 -3.337 -9.408 1.00 93.62 87 GLU A CA 1
ATOM 697 C C . GLU A 1 87 ? -3.674 -2.999 -10.174 1.00 93.62 87 GLU A C 1
ATOM 699 O O . GLU A 1 87 ? -3.435 -3.521 -11.264 1.00 93.62 87 GLU A O 1
ATOM 704 N N . VAL A 1 88 ? -2.795 -2.192 -9.572 1.00 89.69 88 VAL A N 1
ATOM 705 C CA . VAL A 1 88 ? -1.501 -1.858 -10.174 1.00 89.69 88 VAL A CA 1
ATOM 706 C C . VAL A 1 88 ? -0.626 -3.099 -10.329 1.00 89.69 88 VAL A C 1
ATOM 708 O O . VAL A 1 88 ? -0.062 -3.317 -11.402 1.00 89.69 88 VAL A O 1
ATOM 711 N N . TYR A 1 89 ? -0.508 -3.940 -9.299 1.00 87.81 89 TYR A N 1
ATOM 712 C CA . TYR A 1 89 ? 0.289 -5.161 -9.417 1.00 87.81 89 TYR A CA 1
ATOM 713 C C . TYR A 1 89 ? -0.267 -6.132 -10.464 1.00 87.81 89 TYR A C 1
ATOM 715 O O . TYR A 1 89 ? 0.519 -6.697 -11.220 1.00 87.81 89 TYR A O 1
ATOM 723 N N . GLN A 1 90 ? -1.592 -6.282 -10.549 1.00 87.88 90 GLN A N 1
ATOM 724 C CA . GLN A 1 90 ? -2.252 -7.113 -11.559 1.00 87.88 90 GLN A CA 1
ATOM 725 C C . GLN A 1 90 ? -1.973 -6.607 -12.973 1.00 87.88 90 GLN A C 1
ATOM 727 O O . GLN A 1 90 ? -1.561 -7.391 -13.819 1.00 87.88 90 GLN A O 1
ATOM 732 N N . HIS A 1 91 ? -2.093 -5.299 -13.207 1.00 86.94 91 HIS A N 1
ATOM 733 C CA . HIS A 1 91 ? -1.773 -4.705 -14.505 1.00 86.94 91 HIS A CA 1
ATOM 734 C C . HIS A 1 91 ? -0.324 -4.995 -14.926 1.00 86.94 91 HIS A C 1
ATOM 736 O O . HIS A 1 91 ? -0.074 -5.457 -16.033 1.00 86.94 91 HIS A O 1
ATOM 742 N N . ASN A 1 92 ? 0.637 -4.819 -14.010 1.00 79.25 92 ASN A N 1
ATOM 743 C CA . ASN A 1 92 ? 2.044 -5.132 -14.286 1.00 79.25 92 ASN A CA 1
ATOM 744 C C . ASN A 1 92 ? 2.298 -6.622 -14.513 1.00 79.25 92 ASN A C 1
ATOM 746 O O . ASN A 1 92 ? 3.213 -6.979 -15.254 1.00 79.25 92 ASN A O 1
ATOM 750 N N . HIS A 1 93 ? 1.577 -7.486 -13.802 1.00 78.56 93 HIS A N 1
ATOM 751 C CA . HIS A 1 93 ? 1.690 -8.926 -13.962 1.00 78.56 93 HIS A CA 1
ATOM 752 C C . HIS A 1 93 ? 1.177 -9.347 -15.345 1.00 78.56 93 HIS A C 1
ATOM 754 O O . HIS A 1 93 ? 1.890 -10.029 -16.077 1.00 78.56 93 HIS A O 1
ATOM 760 N N . ASP A 1 94 ? -0.004 -8.874 -15.740 1.00 75.06 94 ASP A N 1
ATOM 761 C CA . ASP A 1 94 ? -0.634 -9.227 -17.012 1.00 75.06 94 ASP A CA 1
ATOM 762 C C . ASP A 1 94 ? 0.166 -8.698 -18.216 1.00 75.06 94 ASP A C 1
ATOM 764 O O . ASP A 1 94 ? 0.459 -9.467 -19.135 1.00 75.06 94 ASP A O 1
ATOM 768 N N . ASP A 1 95 ? 0.640 -7.446 -18.161 1.00 66.81 95 ASP A N 1
ATOM 769 C CA . ASP A 1 95 ? 1.508 -6.852 -19.192 1.00 66.81 95 ASP A CA 1
ATOM 770 C C . ASP A 1 95 ? 2.823 -7.637 -19.373 1.00 66.81 95 ASP A C 1
ATOM 772 O O . ASP A 1 95 ? 3.351 -7.767 -20.481 1.00 66.81 95 ASP A O 1
ATOM 776 N N . ARG A 1 96 ? 3.375 -8.191 -18.283 1.00 66.75 96 ARG A N 1
ATOM 777 C CA . ARG A 1 96 ? 4.601 -9.008 -18.325 1.00 66.75 96 ARG A CA 1
ATOM 778 C C . ARG A 1 96 ? 4.351 -10.415 -18.850 1.00 66.75 96 ARG A C 1
ATOM 780 O O . ARG A 1 96 ? 5.205 -10.941 -19.557 1.00 66.75 96 ARG A O 1
ATOM 787 N N . MET A 1 97 ? 3.198 -11.005 -18.546 1.00 63.06 97 MET A N 1
ATOM 788 C CA . MET A 1 97 ? 2.809 -12.326 -19.051 1.00 63.06 97 MET A CA 1
ATOM 789 C C . MET A 1 97 ? 2.564 -12.316 -20.567 1.00 63.06 97 MET A C 1
ATOM 791 O O . MET A 1 97 ? 2.764 -13.336 -21.230 1.00 63.06 97 MET A O 1
ATOM 795 N N . GLU A 1 98 ? 2.180 -11.170 -21.135 1.00 57.81 98 GLU A N 1
ATOM 796 C CA . GLU A 1 98 ? 2.087 -10.985 -22.586 1.00 57.81 98 GLU A CA 1
ATOM 797 C C . GLU A 1 98 ? 3.479 -10.881 -23.251 1.00 57.81 98 GLU A C 1
ATOM 799 O O . GLU A 1 98 ? 3.682 -11.377 -24.364 1.00 57.81 98 GLU A O 1
ATOM 804 N N . TYR A 1 99 ? 4.479 -10.333 -22.548 1.00 53.56 99 TYR A N 1
ATOM 805 C CA . TYR A 1 99 ? 5.867 -10.211 -23.013 1.00 53.56 99 TYR A CA 1
ATOM 806 C C . TYR A 1 99 ? 6.719 -11.426 -22.594 1.00 53.56 99 TYR A C 1
ATOM 808 O O . TYR A 1 99 ? 7.577 -11.360 -21.715 1.00 53.56 99 TYR A O 1
ATOM 816 N N . ASN A 1 100 ? 6.479 -12.567 -23.243 1.00 57.47 100 ASN A N 1
ATOM 817 C CA . ASN A 1 100 ? 7.130 -13.848 -22.949 1.00 57.47 100 ASN A CA 1
ATOM 818 C C . ASN A 1 100 ? 8.616 -13.892 -23.385 1.00 57.47 100 ASN A C 1
ATOM 820 O O . ASN A 1 100 ? 8.965 -14.534 -24.376 1.00 57.47 100 ASN A O 1
ATOM 824 N N . ASP A 1 101 ? 9.494 -13.222 -22.635 1.00 49.09 101 ASP A N 1
ATOM 825 C CA . ASP A 1 101 ? 10.947 -13.446 -22.662 1.00 49.09 101 ASP A CA 1
ATOM 826 C C . ASP A 1 101 ? 11.489 -13.597 -21.231 1.00 49.09 101 ASP A C 1
ATOM 828 O O . ASP A 1 101 ? 12.217 -12.761 -20.703 1.00 49.09 101 ASP A O 1
ATOM 832 N N . GLY A 1 102 ? 11.052 -14.680 -20.583 1.00 53.44 102 GLY A N 1
ATOM 833 C CA . GLY A 1 102 ? 11.777 -15.400 -19.538 1.00 53.44 102 GLY A CA 1
ATOM 834 C C . GLY A 1 102 ? 12.318 -14.604 -18.344 1.00 53.44 102 GLY A C 1
ATOM 835 O O . GLY A 1 102 ? 13.445 -14.113 -18.368 1.00 53.44 102 GLY A O 1
ATOM 836 N N . TYR A 1 103 ? 11.597 -14.711 -17.223 1.00 55.06 103 TYR A N 1
ATOM 837 C CA . TYR A 1 103 ? 12.138 -14.818 -15.861 1.00 55.06 103 TYR A CA 1
ATOM 838 C C . TYR A 1 103 ? 13.117 -13.721 -15.412 1.00 55.06 103 TYR A C 1
ATOM 840 O O . TYR A 1 103 ? 14.329 -13.817 -15.622 1.00 55.06 103 TYR A O 1
ATOM 848 N N . LYS A 1 104 ? 12.591 -12.738 -14.661 1.00 52.56 104 LYS A N 1
ATOM 849 C CA . LYS A 1 104 ? 13.368 -11.860 -13.752 1.00 52.56 104 LYS A CA 1
ATOM 850 C C . LYS A 1 104 ? 12.537 -10.985 -12.810 1.00 52.56 104 LYS A C 1
ATOM 852 O O . LYS A 1 104 ? 13.088 -10.495 -11.839 1.00 52.56 104 LYS A O 1
ATOM 857 N N . SER A 1 105 ? 11.251 -10.753 -13.082 1.00 54.28 105 SER A N 1
ATOM 858 C CA . SER A 1 105 ? 10.439 -9.808 -12.292 1.00 54.28 105 SER A CA 1
ATOM 859 C C . SER A 1 105 ? 9.042 -10.317 -11.908 1.00 54.28 105 SER A C 1
ATOM 861 O O . SER A 1 105 ? 8.316 -9.629 -11.199 1.00 54.28 105 SER A O 1
ATOM 863 N N . GLU A 1 106 ? 8.676 -11.524 -12.346 1.00 55.09 106 GLU A N 1
ATOM 864 C CA . GLU A 1 106 ? 7.395 -12.182 -12.034 1.00 55.09 106 GLU A CA 1
ATOM 865 C C . GLU A 1 106 ? 7.291 -12.496 -10.532 1.00 55.09 106 GLU A C 1
ATOM 867 O O . GLU A 1 106 ? 6.332 -12.111 -9.872 1.00 55.09 106 GLU A O 1
ATOM 872 N N . TYR A 1 107 ? 8.357 -13.059 -9.949 1.00 59.06 107 TYR A N 1
ATOM 873 C CA . TYR A 1 107 ? 8.350 -13.516 -8.556 1.00 59.06 107 TYR A CA 1
ATOM 874 C C . TYR A 1 107 ? 8.142 -12.386 -7.534 1.00 59.06 107 TYR A C 1
ATOM 876 O O . TYR A 1 107 ? 7.510 -12.588 -6.500 1.00 59.06 107 TYR A O 1
ATOM 884 N N . THR A 1 108 ? 8.666 -11.184 -7.794 1.00 69.94 108 THR A N 1
ATOM 885 C CA . THR A 1 108 ? 8.524 -10.054 -6.864 1.00 69.94 108 THR A CA 1
ATOM 886 C C . THR A 1 108 ? 7.129 -9.442 -6.919 1.00 69.94 108 THR A C 1
ATOM 888 O O . THR A 1 108 ? 6.593 -9.095 -5.866 1.00 69.94 108 THR A O 1
ATOM 891 N N . THR A 1 109 ? 6.517 -9.352 -8.103 1.00 74.81 109 THR A N 1
ATOM 892 C CA . THR A 1 109 ? 5.129 -8.890 -8.248 1.00 74.81 109 THR A CA 1
ATOM 893 C C . THR A 1 109 ? 4.155 -9.886 -7.617 1.00 74.81 109 THR A C 1
ATOM 895 O O . THR A 1 109 ? 3.319 -9.468 -6.821 1.00 74.81 109 THR A O 1
ATOM 898 N N . ASP A 1 110 ? 4.321 -11.189 -7.858 1.00 75.12 110 ASP A N 1
ATOM 899 C CA . ASP A 1 110 ? 3.456 -12.236 -7.290 1.00 75.12 110 ASP A CA 1
ATOM 900 C C . ASP A 1 110 ? 3.480 -12.253 -5.760 1.00 75.12 110 ASP A C 1
ATOM 902 O O . ASP A 1 110 ? 2.442 -12.342 -5.100 1.00 75.12 110 ASP A O 1
ATOM 906 N N . VAL A 1 111 ? 4.673 -12.129 -5.169 1.00 78.19 111 VAL A N 1
ATOM 907 C CA . VAL A 1 111 ? 4.828 -12.062 -3.711 1.00 78.19 111 VAL A CA 1
ATOM 908 C C . VAL A 1 111 ? 4.166 -10.803 -3.154 1.00 78.19 111 VAL A C 1
ATOM 910 O O . VAL A 1 111 ? 3.442 -10.890 -2.162 1.00 78.19 111 VAL A O 1
ATOM 913 N N . LYS A 1 112 ? 4.368 -9.640 -3.788 1.00 82.31 112 LYS A N 1
ATOM 914 C CA . LYS A 1 112 ? 3.731 -8.384 -3.365 1.00 82.31 112 LYS A CA 1
ATOM 915 C C . LYS A 1 112 ? 2.207 -8.463 -3.463 1.00 82.31 112 LYS A C 1
ATOM 917 O O . LYS A 1 112 ? 1.536 -8.084 -2.509 1.00 82.31 112 LYS A O 1
ATOM 922 N N . MET A 1 113 ? 1.667 -9.051 -4.533 1.00 85.25 113 MET A N 1
ATOM 923 C CA . MET A 1 113 ? 0.235 -9.343 -4.658 1.00 85.25 113 MET A CA 1
ATOM 924 C C . MET A 1 113 ? -0.263 -10.242 -3.528 1.00 85.25 113 MET A C 1
ATOM 926 O O . MET A 1 113 ? -1.281 -9.935 -2.911 1.00 85.25 113 MET A O 1
ATOM 930 N N . GLY A 1 114 ? 0.451 -11.330 -3.224 1.00 84.25 114 GLY A N 1
ATOM 931 C CA . GLY A 1 114 ? 0.095 -12.243 -2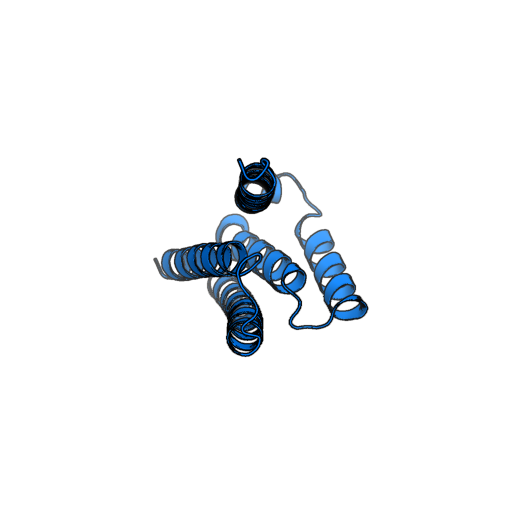.136 1.00 84.25 114 GLY A CA 1
ATOM 932 C C . GLY A 1 114 ? 0.067 -11.563 -0.763 1.00 84.25 114 GLY A C 1
ATOM 933 O O . GLY A 1 114 ? -0.853 -11.800 0.024 1.00 84.25 114 GLY A O 1
ATOM 934 N N . ILE A 1 115 ? 1.029 -10.677 -0.491 1.00 83.88 115 ILE A N 1
ATOM 935 C CA . ILE A 1 115 ? 1.054 -9.865 0.735 1.00 83.88 115 ILE A CA 1
ATOM 936 C C . ILE A 1 115 ? -0.148 -8.917 0.763 1.00 83.88 115 ILE A C 1
ATOM 938 O O . ILE A 1 115 ? -0.916 -8.956 1.717 1.00 83.88 115 ILE A O 1
ATOM 942 N N . THR A 1 116 ? -0.380 -8.143 -0.301 1.00 86.25 116 THR A N 1
ATOM 943 C CA . THR A 1 116 ? -1.512 -7.205 -0.366 1.00 86.25 116 THR A CA 1
ATOM 944 C C . THR A 1 116 ? -2.861 -7.919 -0.231 1.00 86.25 116 THR A C 1
ATOM 946 O O . THR A 1 116 ? -3.759 -7.416 0.435 1.00 86.25 116 THR A O 1
ATOM 949 N N . LEU A 1 117 ? -3.020 -9.118 -0.800 1.00 87.19 117 LEU A N 1
ATOM 950 C CA . LEU A 1 117 ? -4.218 -9.945 -0.611 1.00 87.19 117 LEU A CA 1
ATOM 951 C C . LEU A 1 117 ? -4.395 -10.396 0.844 1.00 87.19 117 LEU A C 1
ATOM 953 O O . LEU A 1 117 ? -5.520 -10.432 1.341 1.00 87.19 117 LEU A O 1
ATOM 957 N N . THR A 1 118 ? -3.296 -10.718 1.526 1.00 87.69 118 THR A N 1
ATOM 958 C CA . THR A 1 118 ? -3.310 -11.055 2.955 1.00 87.69 118 THR A CA 1
ATOM 959 C C . THR A 1 118 ? -3.716 -9.840 3.790 1.00 87.69 118 THR A C 1
ATOM 961 O O . THR A 1 118 ? -4.579 -9.963 4.654 1.00 87.69 118 THR A O 1
ATOM 964 N N . ASP A 1 119 ? -3.175 -8.658 3.484 1.00 86.06 119 ASP A N 1
ATOM 965 C CA . ASP A 1 119 ? -3.532 -7.404 4.157 1.00 86.06 119 ASP A CA 1
ATOM 966 C C . ASP A 1 119 ? -5.009 -7.045 3.952 1.00 86.06 119 ASP A C 1
ATOM 968 O O . ASP A 1 119 ? -5.686 -6.640 4.895 1.00 86.06 119 ASP A O 1
ATOM 972 N N . ILE A 1 120 ? -5.545 -7.264 2.746 1.00 87.81 120 ILE A N 1
ATOM 973 C CA . ILE A 1 120 ? -6.981 -7.134 2.467 1.00 87.81 120 ILE A CA 1
ATOM 974 C C . ILE A 1 120 ? -7.791 -8.093 3.342 1.00 87.81 120 ILE A C 1
ATOM 976 O O . ILE A 1 120 ? -8.791 -7.674 3.917 1.00 87.81 120 ILE A O 1
ATOM 980 N N . GLY A 1 121 ? -7.379 -9.362 3.436 1.00 86.56 121 GLY A N 1
ATOM 981 C CA . GLY A 1 121 ? -8.040 -10.369 4.270 1.00 86.56 121 GLY A CA 1
ATOM 982 C C . GLY A 1 121 ? -8.075 -9.967 5.744 1.00 86.56 121 GLY A C 1
ATOM 983 O O . GLY A 1 121 ? -9.150 -9.924 6.335 1.00 86.56 121 GLY A O 1
ATOM 984 N N . ASN A 1 122 ? -6.925 -9.576 6.296 1.00 86.19 122 ASN A N 1
ATOM 985 C CA . ASN A 1 122 ? -6.797 -9.099 7.676 1.00 86.19 122 ASN A CA 1
ATOM 986 C C . ASN A 1 122 ? -7.627 -7.835 7.924 1.00 86.19 122 ASN A C 1
ATOM 988 O O . ASN A 1 122 ? -8.204 -7.661 8.990 1.00 86.19 122 ASN A O 1
ATOM 992 N N . ALA A 1 123 ? -7.726 -6.958 6.926 1.00 84.94 123 ALA A N 1
ATOM 993 C CA . ALA A 1 123 ? -8.557 -5.770 6.995 1.00 84.94 123 ALA A CA 1
ATOM 994 C C . ALA A 1 123 ? -10.060 -6.061 6.873 1.00 84.94 123 ALA A C 1
ATOM 996 O O . ALA A 1 123 ? -10.813 -5.099 6.824 1.00 84.94 123 ALA A O 1
ATOM 997 N N . TYR A 1 124 ? -10.531 -7.311 6.817 1.00 78.56 124 TYR A N 1
ATOM 998 C CA . TYR A 1 124 ? -11.952 -7.667 6.976 1.00 78.56 124 TYR A CA 1
ATOM 999 C C . TYR A 1 124 ? -12.277 -8.360 8.307 1.00 78.56 124 TYR A C 1
ATOM 1001 O O . TYR A 1 124 ? -13.464 -8.487 8.617 1.00 78.56 124 TYR A O 1
ATOM 1009 N N . GLU A 1 125 ? -11.268 -8.814 9.054 1.00 71.25 125 GLU A N 1
ATOM 1010 C CA . GLU A 1 125 ? -11.422 -9.459 10.369 1.00 71.25 125 GLU A CA 1
ATOM 1011 C C . GLU A 1 125 ? -11.618 -8.433 11.497 1.00 71.25 125 GLU A C 1
ATOM 1013 O O . GLU A 1 125 ? -12.400 -8.746 12.426 1.00 71.25 125 GLU A O 1
#

Secondary structure (DSSP, 8-state):
---SHHHHHHHHHHHHHHHHHHHT-HHHHHH-TTHHHHHHHHHHHHHHHH-TT-HHHHHHHHHHHHHIIIII--HHHHHHHHHHHHHHHHHHHHHHHHS-S--SSHHHHHHHHHHHHHHHHHTT-

Organism: NCBI:txid163516

InterPro domains:
  IPR011990 Tetratricopeptide-like helical domain superfamily [G3DSA:1.25.40.10] (3-123)